Protein AF-A0A1M7Z2N1-F1 (afdb_monomer_lite)

Foldseek 3Di:
DWKKKKWKFLAADPDPPVLLVLLQVLLCPDPVNVVVVVVVVVVVVVVCVVVADPPKDKDKDKDKDWAAPVRDDQWDWDGDPSMIMIMGTLDTWIKIKIKIKIWDDDPDPDIDIDIDIDIDTSDDPDSPCPVVSSLSSLVVDDSSVNRSVRIDDIDIDDPDPPPPPPDD

Radius of gyration: 21.07 Å; chains: 1; bounding box: 77×35×49 Å

pLDDT: mean 82.02, std 14.4, range [37.94, 97.62]

Secondary structure (DSSP, 8-state):
--EEEEEEESS--S-HHHHHHHHHHHHH--HHHHHHHHHHHHHHHHHHHHHPPTT-EEEEEEEEEEEETTSS-SEEEEEETTEEEEEEES-EEEEEEEEEEEEEE-SSS-EEEEEEEEEEE------S-HHHHHHHHHTTSHHHHHHHHTEEEEEEEE----------

Organism: NCBI:txid1117707

Sequence (168 aa):
MSNSIVLTSKYEVNDTVKFKASLAESLGSDTDLQKRIKVILDQVAKEAKASMPKDSKVSIRSVIKTQSGDGKDPIELEVKGEESTLTVSGTINQTLDVVVTDAFSLDSDVDTSVSYTKEYSLTDHQSASRIVNILSALKAFDEGKKFDNALISADLKSDAQESENTAG

Structure (mmCIF, N/CA/C/O backbone):
data_AF-A0A1M7Z2N1-F1
#
_entry.id   AF-A0A1M7Z2N1-F1
#
loop_
_atom_site.group_PDB
_atom_site.id
_atom_site.type_symbol
_atom_site.label_atom_id
_atom_site.label_alt_id
_atom_site.label_comp_id
_atom_site.label_asym_id
_atom_site.label_entity_id
_atom_site.label_seq_id
_atom_site.pdbx_PDB_ins_code
_atom_site.Cartn_x
_atom_site.Cartn_y
_atom_site.Cartn_z
_atom_site.occupancy
_atom_site.B_iso_or_equiv
_atom_site.auth_seq_id
_atom_site.auth_comp_id
_atom_site.auth_asym_id
_atom_site.auth_atom_id
_atom_site.pdbx_PDB_model_num
ATOM 1 N N . MET A 1 1 ? 23.329 -0.442 7.989 1.00 53.44 1 MET A N 1
ATOM 2 C CA . MET A 1 1 ? 23.385 -0.700 6.539 1.00 53.44 1 MET A CA 1
ATOM 3 C C . MET A 1 1 ? 21.963 -0.682 6.023 1.00 53.44 1 MET A C 1
ATOM 5 O O . MET A 1 1 ? 21.176 -1.525 6.445 1.00 53.44 1 MET A O 1
ATOM 9 N N . SER A 1 2 ? 21.620 0.318 5.217 1.00 62.81 2 SER A N 1
ATOM 10 C CA . SER A 1 2 ? 20.328 0.365 4.538 1.00 62.81 2 SER A CA 1
ATOM 11 C C . SER A 1 2 ? 20.441 -0.487 3.283 1.00 62.81 2 SER A C 1
ATOM 13 O O . SER A 1 2 ? 21.358 -0.308 2.485 1.00 62.81 2 SER A O 1
ATOM 15 N N . ASN A 1 3 ? 19.544 -1.458 3.147 1.00 77.00 3 ASN A N 1
ATOM 16 C CA . ASN A 1 3 ? 19.386 -2.185 1.894 1.00 77.00 3 ASN A CA 1
ATOM 17 C C . ASN A 1 3 ? 18.225 -1.541 1.143 1.00 77.00 3 ASN A C 1
ATOM 19 O O . ASN A 1 3 ? 17.261 -1.130 1.782 1.00 77.00 3 ASN A O 1
ATOM 23 N N . SER A 1 4 ? 18.280 -1.489 -0.178 1.00 85.25 4 SER A N 1
ATOM 24 C CA . SER A 1 4 ? 17.193 -1.063 -1.054 1.00 85.25 4 SER A CA 1
ATOM 25 C C . SER A 1 4 ? 17.037 -2.050 -2.205 1.00 85.25 4 SER A C 1
ATOM 27 O O . SER A 1 4 ? 17.961 -2.776 -2.572 1.00 85.25 4 SER A O 1
ATOM 29 N N . ILE A 1 5 ? 15.824 -2.124 -2.731 1.00 88.75 5 ILE A N 1
ATOM 30 C CA . ILE A 1 5 ? 15.488 -2.881 -3.928 1.00 88.75 5 ILE A CA 1
ATOM 31 C C . ILE A 1 5 ? 15.286 -1.862 -5.029 1.00 88.75 5 ILE A C 1
ATOM 33 O O . ILE A 1 5 ? 14.460 -0.966 -4.886 1.00 88.75 5 ILE A O 1
ATOM 37 N N . VAL A 1 6 ? 16.043 -2.000 -6.107 1.00 92.12 6 VAL A N 1
ATOM 38 C CA . VAL A 1 6 ? 15.956 -1.117 -7.265 1.00 92.12 6 VAL A CA 1
ATOM 39 C C . VAL A 1 6 ? 15.452 -1.935 -8.441 1.00 92.12 6 VAL A C 1
ATOM 41 O O . VAL A 1 6 ? 16.075 -2.918 -8.834 1.00 92.12 6 VAL A O 1
ATOM 44 N N . LEU A 1 7 ? 14.298 -1.541 -8.965 1.00 94.81 7 LEU A N 1
ATOM 45 C CA . LEU A 1 7 ? 13.675 -2.115 -10.147 1.00 94.81 7 LEU A CA 1
ATOM 46 C C . LEU A 1 7 ? 13.708 -1.057 -11.246 1.00 94.81 7 LEU A C 1
ATOM 48 O O . LEU A 1 7 ? 13.157 0.027 -11.065 1.00 94.81 7 LEU A O 1
ATOM 52 N N . THR A 1 8 ? 14.318 -1.365 -12.382 1.00 96.62 8 THR A N 1
ATOM 53 C CA . THR A 1 8 ? 14.332 -0.462 -13.540 1.00 96.62 8 THR A CA 1
ATOM 54 C C . THR A 1 8 ? 13.512 -1.082 -14.655 1.00 96.62 8 THR A C 1
ATOM 56 O O . THR A 1 8 ? 13.683 -2.257 -14.971 1.00 96.62 8 THR A O 1
ATOM 59 N N . SER A 1 9 ? 12.611 -0.303 -15.246 1.00 97.38 9 SER A N 1
ATOM 60 C CA . SER A 1 9 ? 11.698 -0.738 -16.299 1.00 97.38 9 SER A CA 1
ATOM 61 C C . SER A 1 9 ? 11.764 0.202 -17.493 1.00 97.38 9 SER A C 1
ATOM 63 O O . SER A 1 9 ? 11.846 1.420 -17.327 1.00 97.38 9 SER A O 1
ATOM 65 N N . LYS A 1 10 ? 11.664 -0.361 -18.700 1.00 96.88 10 LYS A N 1
ATOM 66 C CA . LYS A 1 10 ? 11.529 0.379 -19.961 1.00 96.88 10 LYS A CA 1
ATOM 67 C C . LYS A 1 10 ? 10.076 0.790 -20.211 1.00 96.88 10 LYS A C 1
ATOM 69 O O . LYS A 1 10 ? 9.497 0.524 -21.264 1.00 96.88 10 LYS A O 1
ATOM 74 N N . TYR A 1 11 ? 9.465 1.339 -19.173 1.00 95.94 11 TYR A N 1
ATOM 75 C CA . TYR A 1 11 ? 8.096 1.809 -19.158 1.00 95.94 11 TYR A CA 1
ATOM 76 C C . TYR A 1 11 ? 8.062 3.171 -18.481 1.00 95.94 11 TYR A C 1
ATOM 78 O O . TYR A 1 11 ? 8.527 3.313 -17.350 1.00 95.94 11 TYR A O 1
ATOM 86 N N . GLU A 1 12 ? 7.484 4.160 -19.152 1.00 96.25 12 GLU A N 1
ATOM 87 C CA . GLU A 1 12 ? 7.236 5.479 -18.583 1.00 96.25 12 GLU A CA 1
ATOM 88 C C . GLU A 1 12 ? 5.986 5.433 -17.695 1.00 96.25 12 GLU A C 1
ATOM 90 O O . GLU A 1 12 ? 4.867 5.214 -18.167 1.00 96.25 12 GLU A O 1
ATOM 95 N N . VAL A 1 13 ? 6.164 5.642 -16.389 1.00 96.12 13 VAL A N 1
ATOM 96 C CA . VAL A 1 13 ? 5.035 5.772 -15.466 1.00 96.12 13 VAL A CA 1
ATOM 97 C C . VAL A 1 13 ? 4.477 7.191 -15.547 1.00 96.12 13 VAL A C 1
ATOM 99 O O . VAL A 1 13 ? 5.117 8.148 -15.121 1.00 96.12 13 VAL A O 1
ATOM 102 N N . ASN A 1 14 ? 3.242 7.313 -16.033 1.00 93.06 14 ASN A N 1
ATOM 103 C CA . ASN A 1 14 ? 2.606 8.612 -16.288 1.00 93.06 14 ASN A CA 1
ATOM 104 C C . ASN A 1 14 ? 2.142 9.339 -15.013 1.00 93.06 14 ASN A C 1
ATOM 106 O O . ASN A 1 14 ? 2.145 10.565 -14.952 1.00 93.06 14 ASN A O 1
ATOM 110 N N . ASP A 1 15 ? 1.711 8.586 -13.997 1.00 95.06 15 ASP A N 1
ATOM 111 C CA . ASP A 1 15 ? 1.233 9.124 -12.719 1.00 95.06 15 ASP A CA 1
ATOM 112 C C . ASP A 1 15 ? 1.985 8.448 -11.574 1.00 95.06 15 ASP A C 1
ATOM 114 O O . ASP A 1 15 ? 1.619 7.375 -11.083 1.00 95.06 15 ASP A O 1
ATOM 118 N N . THR A 1 16 ? 3.077 9.088 -11.166 1.00 93.88 16 THR A N 1
ATOM 119 C CA . THR A 1 16 ? 3.968 8.573 -10.126 1.00 93.88 16 THR A CA 1
ATOM 120 C C . THR A 1 16 ? 3.274 8.497 -8.769 1.00 93.88 16 THR A C 1
ATOM 122 O O . THR A 1 16 ? 3.503 7.553 -8.014 1.00 93.88 16 THR A O 1
ATOM 125 N N . VAL A 1 17 ? 2.381 9.439 -8.457 1.00 92.88 17 VAL A N 1
ATOM 126 C CA . VAL A 1 17 ? 1.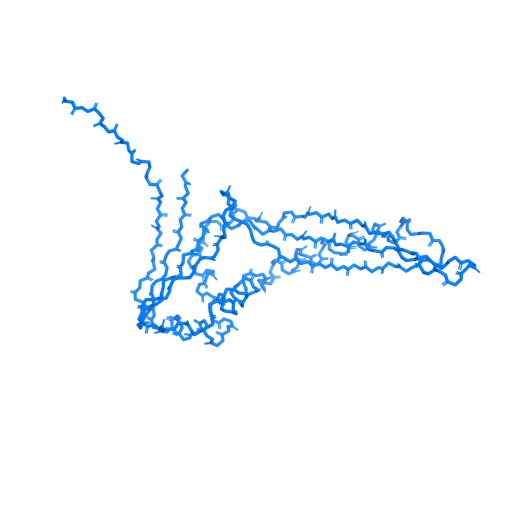658 9.480 -7.179 1.00 92.88 17 VAL A CA 1
ATOM 127 C C . VAL A 1 17 ? 0.700 8.299 -7.085 1.00 92.88 17 VAL A C 1
ATOM 129 O O . VAL A 1 17 ? 0.739 7.543 -6.111 1.00 92.88 17 VAL A O 1
ATOM 132 N N . LYS A 1 18 ? -0.121 8.092 -8.118 1.00 93.56 18 LYS A N 1
ATOM 133 C CA . LYS A 1 18 ? -1.070 6.979 -8.163 1.00 93.56 18 LYS A CA 1
ATOM 134 C C . LYS A 1 18 ? -0.366 5.629 -8.215 1.00 93.56 18 LYS A C 1
ATOM 136 O O . LYS A 1 18 ? -0.826 4.688 -7.566 1.00 93.56 18 LYS A O 1
ATOM 141 N N . PHE A 1 19 ? 0.741 5.521 -8.949 1.00 95.25 19 PHE A N 1
ATOM 142 C CA . PHE A 1 19 ? 1.536 4.296 -9.000 1.00 95.25 19 PHE A CA 1
ATOM 143 C C . PHE A 1 19 ? 2.044 3.906 -7.609 1.00 95.25 19 PHE A C 1
ATOM 145 O O . PHE A 1 19 ? 1.822 2.779 -7.167 1.00 95.25 19 PHE A O 1
ATOM 152 N N . LYS A 1 20 ? 2.656 4.853 -6.884 1.00 92.38 20 LYS A N 1
ATOM 153 C CA . LYS A 1 20 ? 3.146 4.620 -5.519 1.00 92.38 20 LYS A CA 1
ATOM 154 C C . LYS A 1 20 ? 2.023 4.244 -4.557 1.00 92.38 20 LYS A C 1
ATOM 156 O O . LYS A 1 20 ? 2.176 3.291 -3.798 1.00 92.38 20 LYS A O 1
ATOM 161 N N . ALA A 1 21 ? 0.889 4.944 -4.619 1.00 88.88 21 ALA A N 1
ATOM 162 C CA . ALA A 1 21 ? -0.274 4.632 -3.791 1.00 88.88 21 ALA A CA 1
ATOM 163 C C . ALA A 1 21 ? -0.806 3.212 -4.059 1.00 88.88 21 ALA A C 1
ATOM 165 O O . ALA A 1 21 ? -1.028 2.453 -3.119 1.00 88.88 21 ALA A O 1
ATOM 166 N N . SER A 1 22 ? -0.925 2.828 -5.336 1.00 93.19 22 SER A N 1
ATOM 167 C CA . SER A 1 22 ? -1.396 1.494 -5.740 1.00 93.19 22 SER A CA 1
ATOM 168 C C . SER A 1 22 ? -0.434 0.392 -5.289 1.00 93.19 22 SER A C 1
ATOM 170 O O . SER A 1 22 ? -0.866 -0.667 -4.831 1.00 93.19 22 SER A O 1
ATOM 172 N N . LEU A 1 23 ? 0.877 0.642 -5.373 1.00 90.94 23 LEU A N 1
ATOM 173 C CA . LEU A 1 23 ? 1.893 -0.285 -4.884 1.00 90.94 23 LEU A CA 1
ATOM 174 C C . LEU A 1 23 ? 1.827 -0.442 -3.359 1.00 90.94 23 LEU A C 1
ATOM 176 O O . LEU A 1 23 ? 1.836 -1.569 -2.869 1.00 90.94 23 LEU A O 1
ATOM 180 N N . ALA A 1 24 ? 1.723 0.659 -2.611 1.00 84.94 24 ALA A N 1
ATOM 181 C CA . ALA A 1 24 ? 1.604 0.630 -1.154 1.00 84.94 24 ALA A CA 1
ATOM 182 C C . ALA A 1 24 ? 0.348 -0.130 -0.691 1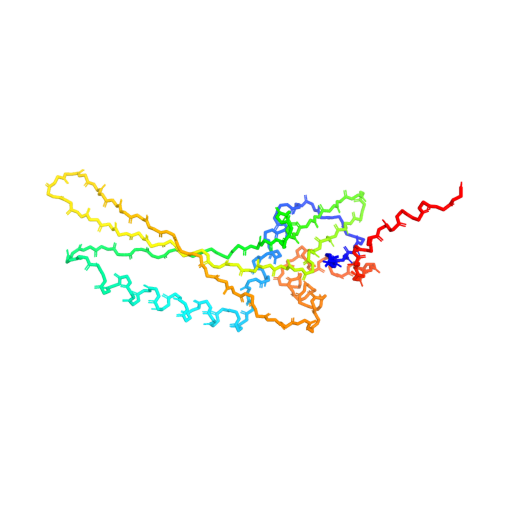.00 84.94 24 ALA A C 1
ATOM 184 O O . ALA A 1 24 ? 0.428 -0.960 0.216 1.00 84.94 24 ALA A O 1
ATOM 185 N N . GLU A 1 25 ? -0.792 0.096 -1.349 1.00 85.56 25 GLU A N 1
ATOM 186 C CA . GLU A 1 25 ? -2.034 -0.642 -1.098 1.00 85.56 25 GLU A CA 1
ATOM 187 C C . GLU A 1 25 ? -1.868 -2.138 -1.392 1.00 85.56 25 GLU A C 1
ATOM 189 O O . GLU A 1 25 ? -2.225 -2.984 -0.571 1.00 85.56 25 GLU A O 1
ATOM 194 N N . SER A 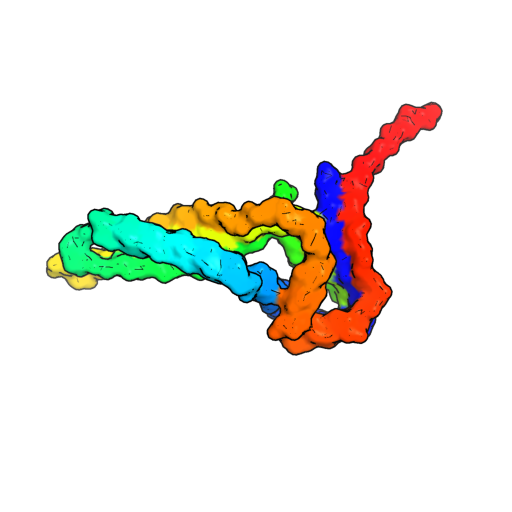1 26 ? -1.246 -2.473 -2.523 1.00 88.19 26 SER A N 1
ATOM 195 C CA . SER A 1 26 ? -1.016 -3.862 -2.929 1.00 88.19 26 SER A CA 1
ATOM 196 C C . SER A 1 26 ? -0.079 -4.595 -1.964 1.00 88.19 26 SER A C 1
ATOM 198 O O . SER A 1 26 ? -0.340 -5.744 -1.614 1.00 88.19 26 SER A O 1
ATOM 200 N N . LEU A 1 27 ? 0.953 -3.925 -1.442 1.00 84.44 27 LEU A N 1
ATOM 201 C CA . LEU A 1 27 ? 1.809 -4.455 -0.370 1.00 84.44 27 LEU A CA 1
ATOM 202 C C . LEU A 1 27 ? 1.036 -4.695 0.938 1.00 84.44 27 LEU A C 1
ATOM 204 O O . LEU A 1 27 ? 1.425 -5.543 1.737 1.00 84.44 27 LEU A O 1
ATOM 208 N N . GLY A 1 28 ? -0.047 -3.952 1.172 1.00 78.62 28 GLY A N 1
ATOM 209 C CA . GLY A 1 28 ? -0.961 -4.140 2.299 1.00 78.62 28 GLY A CA 1
ATOM 210 C C . GLY A 1 28 ? -2.009 -5.241 2.086 1.00 78.62 28 GLY A C 1
ATOM 211 O O . GLY A 1 28 ? -2.682 -5.631 3.039 1.00 78.62 28 GLY A O 1
ATOM 212 N N . SER A 1 29 ? -2.173 -5.743 0.860 1.00 79.19 29 SER A N 1
ATOM 213 C CA . SER A 1 29 ? -3.247 -6.676 0.481 1.00 79.19 29 SER A CA 1
ATOM 214 C C . SER A 1 29 ? -2.931 -8.157 0.734 1.00 79.19 29 SER A C 1
ATOM 216 O O . SER A 1 29 ? -3.778 -9.016 0.483 1.00 79.19 29 SER A O 1
ATOM 218 N N . ASP A 1 30 ? -1.738 -8.464 1.257 1.00 79.81 30 ASP A N 1
ATOM 219 C CA . ASP A 1 30 ? -1.343 -9.830 1.599 1.00 79.81 30 ASP A CA 1
ATOM 220 C C . ASP A 1 30 ? -2.373 -10.494 2.531 1.00 79.81 30 ASP A C 1
ATOM 222 O O . ASP A 1 30 ? -2.831 -9.911 3.513 1.00 79.81 30 ASP A O 1
ATOM 226 N N . THR A 1 31 ? -2.771 -11.727 2.212 1.00 78.31 31 THR A N 1
ATOM 227 C CA . THR A 1 31 ? -3.877 -12.396 2.915 1.00 78.31 31 THR A CA 1
ATOM 228 C C . THR A 1 31 ? -3.562 -12.634 4.391 1.00 78.31 31 THR A C 1
ATOM 230 O O . THR A 1 31 ? -4.452 -12.516 5.238 1.00 78.31 31 THR A O 1
ATOM 233 N N . ASP A 1 32 ? -2.316 -12.957 4.730 1.00 80.69 32 ASP A N 1
ATOM 234 C CA . ASP A 1 32 ? -1.926 -13.200 6.116 1.00 80.69 32 ASP A CA 1
ATOM 235 C C . ASP A 1 32 ? -1.754 -11.885 6.883 1.00 80.69 32 ASP A C 1
ATOM 237 O O . ASP A 1 32 ? -2.167 -11.789 8.045 1.00 80.69 32 ASP A O 1
ATOM 241 N N . LEU A 1 33 ? -1.277 -10.832 6.217 1.00 81.12 33 LEU A N 1
ATOM 242 C CA . LEU A 1 33 ? -1.311 -9.467 6.735 1.00 81.12 33 LEU A CA 1
ATOM 243 C C . LEU A 1 33 ? -2.745 -9.011 7.044 1.00 81.12 33 LEU A C 1
ATOM 245 O O . LEU A 1 33 ? -3.013 -8.534 8.146 1.00 81.12 33 LEU A O 1
ATOM 249 N N . GLN A 1 34 ? -3.689 -9.223 6.126 1.00 83.81 34 GLN A N 1
ATOM 250 C CA . GLN A 1 34 ? -5.100 -8.870 6.307 1.00 83.81 34 GLN A CA 1
ATOM 251 C C . GLN A 1 34 ? -5.743 -9.630 7.475 1.00 83.81 34 GLN A C 1
ATOM 253 O O . GLN A 1 34 ? -6.476 -9.040 8.272 1.00 83.81 34 GLN A O 1
ATOM 258 N N . LYS A 1 35 ? -5.423 -10.920 7.654 1.00 85.62 35 LYS A N 1
ATOM 259 C CA . LYS A 1 35 ? -5.858 -11.683 8.839 1.00 85.62 35 LYS A CA 1
ATOM 260 C C . LYS A 1 35 ? -5.321 -11.070 10.134 1.00 85.62 35 LYS A C 1
ATOM 262 O O . LYS A 1 35 ? -6.075 -10.933 11.095 1.00 85.62 35 LYS A O 1
ATOM 267 N N . ARG A 1 36 ? -4.043 -10.680 10.170 1.00 87.12 36 ARG A N 1
ATOM 268 C CA . ARG A 1 36 ? -3.426 -10.041 11.347 1.00 87.12 36 ARG A CA 1
ATOM 269 C C . ARG A 1 36 ? -4.055 -8.684 11.653 1.00 87.12 36 ARG A C 1
ATOM 271 O O . ARG A 1 36 ? -4.406 -8.431 12.803 1.00 87.12 36 ARG A O 1
ATOM 278 N N . ILE A 1 37 ? -4.266 -7.853 10.631 1.00 88.94 37 ILE A N 1
ATOM 279 C CA . ILE A 1 37 ? -4.977 -6.573 10.753 1.00 88.94 37 ILE A CA 1
ATOM 280 C C . ILE A 1 37 ? -6.368 -6.803 11.337 1.00 88.94 37 ILE A C 1
ATOM 282 O O . ILE A 1 37 ? -6.745 -6.138 12.298 1.00 88.94 37 ILE A O 1
ATOM 286 N N . LYS A 1 38 ? -7.111 -7.790 10.825 1.00 90.38 38 LYS A N 1
ATOM 287 C CA . LYS A 1 38 ? -8.435 -8.126 11.352 1.00 90.38 38 LYS A CA 1
ATOM 288 C C . LYS A 1 38 ? -8.399 -8.477 12.842 1.00 90.38 38 LYS A C 1
ATOM 290 O O . LYS A 1 38 ? -9.231 -7.969 13.586 1.00 90.38 38 LYS A O 1
ATOM 295 N N . VAL A 1 39 ? -7.442 -9.293 13.286 1.00 91.94 39 VAL A N 1
ATOM 296 C CA . VAL A 1 39 ? -7.288 -9.635 14.713 1.00 91.94 39 VAL A CA 1
ATOM 297 C C . VAL A 1 39 ? -7.059 -8.381 15.563 1.00 91.94 39 VAL A C 1
ATOM 299 O O . VAL A 1 39 ? -7.685 -8.234 16.612 1.00 91.94 39 VAL A O 1
ATOM 302 N N . ILE A 1 40 ? -6.211 -7.456 15.100 1.00 92.31 40 ILE A N 1
ATOM 303 C CA . ILE A 1 40 ? -5.964 -6.181 15.788 1.00 92.31 40 ILE A CA 1
ATOM 304 C C . ILE A 1 40 ? -7.251 -5.351 15.864 1.00 92.31 40 ILE A C 1
ATOM 306 O O . ILE A 1 40 ? -7.621 -4.895 16.943 1.00 92.31 40 ILE A O 1
ATOM 310 N N . LEU A 1 41 ? -7.960 -5.183 14.745 1.00 93.00 41 LEU A N 1
ATOM 311 C CA . LEU A 1 41 ? -9.189 -4.388 14.689 1.00 93.00 41 LEU A CA 1
ATOM 312 C C . LEU A 1 41 ? -10.311 -4.981 15.546 1.00 93.00 41 LEU A C 1
ATOM 314 O O . LEU A 1 41 ? -11.006 -4.233 16.230 1.00 93.00 41 LEU A O 1
ATOM 318 N N . ASP A 1 42 ? -10.467 -6.306 15.561 1.00 92.94 42 ASP A N 1
ATOM 319 C CA . ASP A 1 42 ? -11.448 -6.988 16.410 1.00 92.94 42 ASP A CA 1
ATOM 320 C C . ASP A 1 42 ? -11.136 -6.760 17.901 1.00 92.94 42 ASP A C 1
ATOM 322 O O . ASP A 1 42 ? -12.045 -6.509 18.699 1.00 92.94 42 ASP A O 1
ATOM 326 N N . GLN A 1 43 ? -9.852 -6.783 18.280 1.00 93.81 43 GLN A N 1
ATOM 327 C CA . GLN A 1 43 ? -9.415 -6.486 19.644 1.00 93.81 43 GLN A CA 1
ATOM 328 C C . GLN A 1 43 ? -9.663 -5.016 20.014 1.00 93.81 43 GLN A C 1
ATOM 330 O O . GLN A 1 43 ? -10.238 -4.751 21.069 1.00 93.81 43 GLN A O 1
ATOM 335 N N . VAL A 1 44 ? -9.320 -4.066 19.135 1.00 92.12 44 VAL A N 1
ATOM 336 C CA . VAL A 1 44 ? -9.610 -2.635 19.345 1.00 92.12 44 VAL A CA 1
ATOM 337 C C . VAL A 1 44 ? -11.110 -2.400 19.488 1.00 92.12 44 VAL A C 1
ATOM 339 O O . VAL A 1 44 ? -11.538 -1.686 20.390 1.00 92.12 44 VAL A O 1
ATOM 342 N N . ALA A 1 45 ? -11.929 -3.031 18.647 1.00 90.06 45 ALA A N 1
ATOM 343 C CA . ALA A 1 45 ? -13.379 -2.912 18.724 1.00 90.06 45 ALA A CA 1
ATOM 344 C C . ALA A 1 45 ? -13.940 -3.455 20.040 1.00 90.06 45 ALA A C 1
ATOM 346 O O . ALA A 1 45 ? -14.876 -2.878 20.596 1.00 90.06 45 ALA A O 1
ATOM 347 N N . LYS A 1 46 ? -13.377 -4.552 20.553 1.00 91.69 46 LYS A N 1
ATOM 348 C CA . LYS A 1 46 ? -13.756 -5.107 21.854 1.00 91.69 46 LYS A CA 1
ATOM 349 C C . LYS A 1 46 ? -13.381 -4.164 22.998 1.00 91.69 46 LYS A C 1
ATOM 351 O O . LYS A 1 46 ? -14.206 -3.951 23.882 1.00 91.69 46 LYS A O 1
ATOM 356 N N . GLU A 1 47 ? -12.175 -3.601 22.970 1.00 90.12 47 GLU A N 1
ATOM 357 C CA . GLU A 1 47 ? -11.697 -2.632 23.965 1.00 90.12 47 GLU A CA 1
ATOM 358 C C . GLU A 1 47 ? -12.548 -1.359 23.958 1.00 90.12 47 GLU A C 1
ATOM 360 O O . GLU A 1 47 ? -13.089 -0.989 24.997 1.00 90.12 47 GLU A O 1
ATOM 365 N N . ALA A 1 48 ? -12.765 -0.760 22.784 1.00 87.81 48 ALA A N 1
ATOM 366 C CA . ALA A 1 48 ? -13.552 0.461 22.639 1.00 87.81 48 ALA A CA 1
ATOM 367 C C . ALA A 1 48 ? -15.011 0.268 23.081 1.00 87.81 48 ALA A C 1
ATOM 369 O O . ALA A 1 48 ? -15.584 1.121 23.754 1.00 87.81 48 ALA A O 1
ATOM 370 N N . LYS A 1 49 ? -15.617 -0.891 22.779 1.00 85.31 49 LYS A N 1
ATOM 371 C CA . LYS A 1 49 ? -16.969 -1.217 23.263 1.00 85.31 49 LYS A CA 1
ATOM 372 C C . LYS A 1 49 ? -17.042 -1.376 24.780 1.00 85.31 49 LYS A C 1
ATOM 374 O O . LYS A 1 49 ? -18.087 -1.089 25.353 1.00 85.31 49 LYS A O 1
ATOM 379 N N . ALA A 1 50 ? -15.979 -1.865 25.416 1.00 86.12 50 ALA A N 1
ATOM 380 C CA . ALA A 1 50 ? -15.932 -2.033 26.865 1.00 86.12 50 ALA A CA 1
ATOM 381 C C . ALA A 1 50 ? -15.735 -0.698 27.604 1.00 86.12 50 ALA A C 1
ATOM 383 O O . ALA A 1 50 ? -16.199 -0.565 28.733 1.00 86.12 50 ALA A O 1
ATOM 384 N N . SER A 1 51 ? -15.067 0.277 26.980 1.00 80.50 51 SER A N 1
ATOM 385 C CA . SER A 1 51 ? -14.839 1.617 27.540 1.00 80.50 51 SER A CA 1
ATOM 386 C C . SER A 1 51 ? -15.907 2.650 27.166 1.00 80.50 51 SER A C 1
ATOM 388 O O . SER A 1 51 ? -15.931 3.732 27.748 1.00 80.50 51 SER A O 1
ATOM 390 N N . MET A 1 52 ? -16.773 2.336 26.201 1.00 80.69 52 MET A N 1
ATOM 391 C CA . MET A 1 52 ? -17.808 3.225 25.672 1.00 80.69 52 MET A CA 1
ATOM 392 C C . MET A 1 52 ? -18.875 3.570 26.735 1.00 80.69 52 MET A C 1
ATOM 394 O O . MET A 1 52 ? -19.475 2.663 27.321 1.00 80.69 52 MET A O 1
ATOM 398 N N . PRO A 1 53 ? -19.175 4.863 26.961 1.00 75.12 53 PRO A N 1
ATOM 399 C CA . PRO A 1 53 ? -20.320 5.282 27.764 1.00 75.12 53 PRO A CA 1
ATOM 400 C C . PRO A 1 53 ? -21.662 4.850 27.161 1.00 75.12 53 PRO A C 1
ATOM 402 O O . PRO A 1 53 ? -21.791 4.597 25.961 1.00 75.12 53 PRO A O 1
ATOM 405 N N . LYS A 1 54 ? -22.685 4.745 28.015 1.00 70.62 54 LYS A N 1
ATOM 406 C CA . LYS A 1 54 ? -24.038 4.367 27.593 1.00 70.62 54 LYS A CA 1
ATOM 407 C C . LYS A 1 54 ? -24.557 5.388 26.568 1.00 70.62 54 LYS A C 1
ATOM 409 O O . LYS A 1 54 ? -24.418 6.584 26.785 1.00 70.62 54 LYS A O 1
ATOM 414 N N . ASP A 1 55 ? -25.126 4.887 25.472 1.00 73.19 55 ASP A N 1
ATOM 415 C CA . ASP A 1 55 ? -25.688 5.661 24.350 1.00 73.19 55 ASP A CA 1
ATOM 416 C C . ASP A 1 55 ? -24.666 6.351 23.414 1.00 73.19 55 ASP A C 1
ATOM 418 O O . ASP A 1 55 ? -25.052 7.066 22.488 1.00 73.19 55 ASP A O 1
ATOM 422 N N . SER A 1 56 ? -23.366 6.069 23.565 1.00 76.12 56 SER A N 1
ATOM 423 C CA . SER A 1 56 ? -22.326 6.524 22.630 1.00 76.12 56 SER A CA 1
ATOM 424 C C . SER A 1 56 ? -22.218 5.658 21.373 1.00 76.12 56 SER A C 1
ATOM 426 O O . SER A 1 56 ? -22.595 4.483 21.346 1.00 76.12 56 SER A O 1
ATOM 428 N N . LYS A 1 57 ? -21.645 6.234 20.310 1.00 82.88 57 LYS A N 1
ATOM 429 C CA . LYS A 1 57 ? -21.267 5.506 19.090 1.00 82.88 57 LYS A CA 1
ATOM 430 C C . LYS A 1 57 ? -19.753 5.508 18.935 1.00 82.88 57 LYS A C 1
ATOM 432 O O . LYS A 1 57 ? -19.137 6.567 18.989 1.00 82.88 57 LYS A O 1
ATOM 437 N N . VAL A 1 58 ? -19.195 4.330 18.667 1.00 84.88 58 VAL A N 1
ATOM 438 C CA . VAL A 1 58 ? -17.773 4.148 18.361 1.00 84.88 58 VAL A CA 1
ATOM 439 C C . VAL A 1 58 ? -17.600 3.991 16.854 1.00 84.88 58 VAL A C 1
ATOM 441 O O . VAL A 1 58 ? -18.204 3.108 16.242 1.00 84.88 58 VAL A O 1
ATOM 444 N N . SER A 1 59 ? -16.744 4.816 16.258 1.00 86.12 59 SER A N 1
ATOM 445 C CA . SER A 1 59 ? -16.248 4.646 14.892 1.00 86.12 59 SER A CA 1
ATOM 446 C C . SER A 1 59 ? -14.778 4.248 14.932 1.00 86.12 59 SER A C 1
ATOM 448 O O . SER A 1 59 ? -13.980 4.904 15.594 1.00 86.12 59 SER A O 1
ATOM 450 N N . ILE A 1 60 ? -14.410 3.212 14.179 1.00 87.38 60 ILE A N 1
ATOM 451 C CA . ILE A 1 60 ? -13.023 2.761 14.041 1.00 87.38 60 ILE A CA 1
ATOM 452 C C . ILE A 1 60 ? -12.616 2.937 12.587 1.00 87.38 60 ILE A C 1
ATOM 454 O O . ILE A 1 60 ? -13.278 2.426 11.684 1.00 87.38 60 ILE A O 1
ATOM 458 N N . ARG A 1 61 ? -11.530 3.671 12.362 1.00 87.75 61 ARG A N 1
ATOM 459 C CA . ARG A 1 61 ? -10.898 3.817 11.050 1.00 87.75 61 ARG A CA 1
ATOM 460 C C . ARG A 1 61 ? -9.478 3.301 11.134 1.00 87.75 61 ARG A C 1
ATOM 462 O O . ARG A 1 61 ? -8.818 3.497 12.150 1.00 87.75 61 ARG A O 1
ATOM 469 N N . SER A 1 62 ? -9.011 2.675 10.064 1.00 84.31 62 SER A N 1
ATOM 470 C CA . SER A 1 62 ? -7.649 2.170 9.999 1.00 84.31 62 SER A CA 1
ATOM 471 C C . SER A 1 62 ? -6.972 2.522 8.690 1.00 84.31 62 SER A C 1
ATOM 473 O O . SER A 1 62 ? -7.606 2.458 7.637 1.00 84.31 62 SER A O 1
ATOM 475 N N . VAL A 1 63 ? -5.685 2.849 8.758 1.00 84.69 63 VAL A N 1
ATOM 476 C CA . VAL A 1 63 ? -4.844 3.130 7.592 1.00 84.69 63 VAL A CA 1
ATOM 477 C C . VAL A 1 63 ? -3.524 2.389 7.759 1.00 84.69 63 VAL A C 1
ATOM 479 O O . VAL A 1 63 ? -2.906 2.457 8.820 1.00 84.69 63 VAL A O 1
ATOM 482 N N . ILE A 1 64 ? -3.096 1.681 6.714 1.00 81.50 64 ILE A N 1
ATOM 483 C CA . ILE A 1 64 ? -1.749 1.112 6.660 1.00 81.50 64 ILE A CA 1
ATOM 484 C C . ILE A 1 64 ? -0.804 2.226 6.226 1.00 81.50 64 ILE A C 1
ATOM 486 O O . ILE A 1 64 ? -0.987 2.828 5.167 1.00 81.50 64 ILE A O 1
ATOM 490 N N . LYS A 1 65 ? 0.211 2.489 7.039 1.00 80.12 65 LYS A N 1
ATOM 491 C CA . LYS A 1 65 ? 1.325 3.364 6.700 1.00 80.12 65 LYS A CA 1
ATOM 492 C C . LYS A 1 65 ? 2.547 2.522 6.390 1.00 80.12 65 LYS A C 1
ATOM 494 O O . LYS A 1 65 ? 2.795 1.501 7.026 1.00 80.12 65 LYS A O 1
ATOM 499 N N . THR A 1 66 ? 3.321 2.977 5.417 1.00 75.62 66 THR A N 1
ATOM 500 C CA . THR A 1 66 ? 4.647 2.444 5.121 1.00 75.62 66 THR A CA 1
ATOM 501 C C . THR A 1 66 ? 5.674 3.496 5.500 1.00 75.62 66 THR A C 1
ATOM 503 O O . THR A 1 66 ? 5.589 4.626 5.020 1.00 75.62 66 THR A O 1
ATOM 506 N N . GLN A 1 67 ? 6.660 3.129 6.309 1.00 74.38 67 GLN A N 1
ATOM 507 C CA . GLN A 1 67 ? 7.789 3.992 6.635 1.00 74.38 67 GLN A CA 1
ATOM 508 C C . GLN A 1 67 ? 9.099 3.230 6.458 1.00 74.38 67 GLN A C 1
ATOM 510 O O . GLN A 1 67 ? 9.194 2.041 6.764 1.00 74.38 67 GLN A O 1
ATOM 515 N N . SER A 1 68 ? 10.117 3.913 5.952 1.00 71.00 68 SER A N 1
ATOM 516 C CA . SER A 1 68 ? 11.476 3.381 5.922 1.00 71.00 68 SER A CA 1
ATOM 517 C C . SER A 1 68 ? 12.118 3.437 7.315 1.00 71.00 68 SER A C 1
ATOM 519 O O . SER A 1 68 ? 11.726 4.225 8.178 1.00 71.00 68 SER A O 1
ATOM 521 N N . GLY A 1 69 ? 13.143 2.616 7.544 1.00 63.59 69 GLY A N 1
ATOM 522 C CA . GLY A 1 69 ? 13.924 2.664 8.786 1.00 63.59 69 GLY A CA 1
ATOM 523 C C . GLY A 1 69 ? 14.688 3.979 9.006 1.00 63.59 69 GLY A C 1
ATOM 524 O O . GLY A 1 69 ? 15.050 4.275 10.140 1.00 63.59 69 GLY A O 1
ATOM 525 N N . ASP A 1 70 ? 14.920 4.768 7.952 1.00 66.56 70 ASP A N 1
ATOM 526 C CA . ASP A 1 70 ? 15.667 6.032 7.974 1.00 66.56 70 ASP A CA 1
ATOM 527 C C . ASP A 1 70 ? 14.773 7.284 7.863 1.00 66.56 70 ASP A C 1
ATOM 529 O O . ASP A 1 70 ? 15.282 8.401 7.784 1.00 66.56 70 ASP A O 1
ATOM 533 N N . GLY A 1 71 ? 13.444 7.124 7.898 1.00 68.75 71 GLY A N 1
ATOM 534 C CA . GLY A 1 71 ? 12.485 8.237 7.915 1.00 68.75 71 GLY A CA 1
ATOM 535 C C . GLY A 1 71 ? 12.232 8.906 6.559 1.00 68.75 71 GLY A C 1
ATOM 536 O O . GLY A 1 71 ? 11.539 9.921 6.509 1.00 68.75 71 GLY A O 1
ATOM 537 N N . LYS A 1 72 ? 12.759 8.345 5.467 1.00 77.12 72 LYS A N 1
ATOM 538 C CA . LYS A 1 72 ? 12.467 8.748 4.082 1.00 77.12 72 LYS A CA 1
ATOM 539 C C . LYS A 1 72 ? 11.231 8.040 3.519 1.00 77.12 72 LYS A C 1
ATOM 541 O O . LYS A 1 72 ? 10.704 7.113 4.141 1.00 77.12 72 LYS A O 1
ATOM 546 N N . ASP A 1 73 ? 10.783 8.449 2.331 1.00 82.50 73 ASP A N 1
ATOM 547 C CA . ASP A 1 73 ? 9.741 7.719 1.600 1.00 82.50 73 ASP A CA 1
ATOM 548 C C . ASP A 1 73 ? 10.254 6.295 1.300 1.00 82.50 73 ASP A C 1
ATOM 550 O O . ASP A 1 73 ? 11.291 6.143 0.655 1.00 82.50 73 ASP A O 1
ATOM 554 N N . PRO A 1 74 ? 9.605 5.226 1.800 1.00 84.94 74 PRO A N 1
ATOM 555 C CA . PRO A 1 74 ? 10.054 3.864 1.530 1.00 84.94 74 PRO A CA 1
ATOM 556 C C . PRO A 1 74 ? 9.844 3.443 0.074 1.00 84.94 74 PRO A C 1
ATOM 558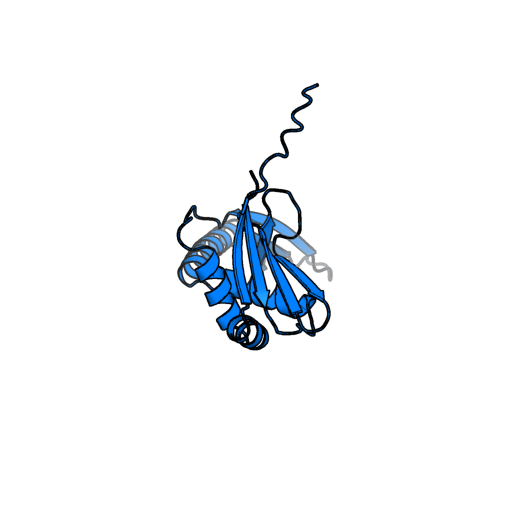 O O . PRO A 1 74 ? 10.360 2.393 -0.301 1.00 84.94 74 PRO A O 1
ATOM 561 N N . ILE A 1 75 ? 9.073 4.200 -0.714 1.00 90.25 75 ILE A N 1
ATOM 562 C CA . ILE A 1 75 ? 8.806 3.931 -2.126 1.00 90.25 75 ILE A CA 1
ATOM 563 C C . ILE A 1 75 ? 9.128 5.197 -2.919 1.00 90.25 75 ILE A C 1
ATOM 565 O O . ILE A 1 75 ? 8.376 6.167 -2.933 1.00 90.25 75 ILE A O 1
ATOM 569 N N . GLU A 1 76 ? 10.230 5.176 -3.647 1.00 92.56 76 GLU A N 1
ATOM 570 C CA . GLU A 1 76 ? 10.649 6.260 -4.525 1.00 92.56 76 GLU A CA 1
ATOM 571 C C . GLU A 1 76 ? 10.503 5.816 -5.980 1.00 92.56 76 GLU A C 1
ATOM 573 O O . GLU A 1 76 ? 10.778 4.669 -6.328 1.00 92.56 76 GLU A O 1
ATOM 578 N N . LEU A 1 77 ? 10.053 6.723 -6.843 1.00 95.31 77 LEU A N 1
ATOM 579 C CA . LEU A 1 77 ? 9.899 6.451 -8.266 1.00 95.31 77 LEU A CA 1
ATOM 580 C C . LEU A 1 77 ? 10.455 7.628 -9.059 1.00 95.31 77 LEU A C 1
ATOM 582 O O . LEU A 1 77 ? 9.956 8.748 -8.947 1.00 95.31 77 LEU A O 1
ATOM 586 N N . GLU A 1 78 ? 11.475 7.352 -9.859 1.00 96.25 78 GLU A N 1
ATOM 587 C CA . GLU A 1 78 ? 12.081 8.300 -10.782 1.00 96.25 78 GLU A CA 1
ATOM 588 C C . GLU A 1 78 ? 11.710 7.919 -12.216 1.00 96.25 78 GLU A C 1
ATOM 590 O O . GLU A 1 78 ? 11.847 6.761 -12.600 1.00 96.25 78 GLU A O 1
ATOM 595 N N . VAL A 1 79 ? 11.262 8.890 -13.012 1.00 95.56 79 VAL A N 1
ATOM 596 C CA . VAL A 1 79 ? 10.934 8.702 -14.432 1.00 95.56 79 VAL A CA 1
ATOM 597 C C . VAL A 1 79 ? 11.881 9.566 -15.257 1.00 95.56 79 VAL A C 1
ATOM 599 O O . VAL A 1 79 ? 11.977 10.776 -15.041 1.00 95.56 79 VAL A O 1
ATOM 602 N N . LYS A 1 80 ? 12.614 8.942 -16.179 1.00 93.50 80 LYS A N 1
ATOM 603 C CA . LYS A 1 80 ? 13.625 9.567 -17.039 1.00 93.50 80 LYS A CA 1
ATOM 604 C C . LYS A 1 80 ? 13.410 9.121 -18.481 1.00 93.50 80 LYS A C 1
ATOM 606 O O . LYS A 1 80 ? 13.888 8.069 -18.899 1.00 93.50 80 LYS A O 1
ATOM 611 N N . GLY A 1 81 ? 12.717 9.954 -19.255 1.00 90.56 81 GLY A N 1
ATOM 612 C CA . GLY A 1 81 ? 12.325 9.593 -20.617 1.00 90.56 81 GLY A CA 1
ATOM 613 C C . GLY A 1 81 ? 11.429 8.355 -20.602 1.00 90.56 81 GLY A C 1
ATOM 614 O O . GLY A 1 81 ? 10.463 8.312 -19.852 1.00 90.56 81 GLY A O 1
ATOM 615 N N . GLU A 1 82 ? 11.786 7.338 -21.386 1.00 92.25 82 GLU A N 1
ATOM 616 C CA . GLU A 1 82 ? 11.021 6.085 -21.503 1.00 92.25 82 GLU A CA 1
ATOM 617 C C . GLU A 1 82 ? 11.324 5.061 -20.390 1.00 92.25 82 GLU A C 1
ATOM 619 O O . GLU A 1 82 ? 10.816 3.938 -20.420 1.00 92.25 82 GLU A O 1
ATOM 624 N N . GLU A 1 83 ? 12.170 5.416 -19.419 1.00 95.31 83 GLU A N 1
ATOM 625 C CA . GLU A 1 83 ? 12.580 4.527 -18.334 1.00 95.31 83 GLU A CA 1
ATOM 626 C C . GLU A 1 83 ? 12.070 5.024 -16.982 1.00 95.31 83 GLU A C 1
ATOM 628 O O . GLU A 1 83 ? 12.165 6.208 -16.650 1.00 95.31 83 GLU A O 1
ATOM 633 N N . SER A 1 84 ? 11.579 4.094 -16.165 1.00 97.31 84 SER A N 1
ATOM 634 C CA . SER A 1 84 ? 11.207 4.352 -14.775 1.00 97.31 84 SER A CA 1
ATOM 635 C C . SER A 1 84 ? 12.032 3.478 -13.840 1.00 97.31 84 SER A C 1
ATOM 637 O O . SER A 1 84 ? 12.154 2.269 -14.040 1.00 97.31 84 SER A O 1
ATOM 639 N N . THR A 1 85 ? 12.575 4.084 -12.790 1.00 96.81 85 THR A N 1
ATOM 640 C CA . THR A 1 85 ? 13.317 3.402 -11.730 1.00 96.81 85 THR A CA 1
ATOM 641 C C . THR A 1 85 ? 12.545 3.504 -10.423 1.00 96.81 85 THR A C 1
ATOM 643 O O . THR A 1 85 ? 12.360 4.590 -9.876 1.00 96.81 85 THR A O 1
ATOM 646 N N . LEU A 1 86 ? 12.085 2.356 -9.935 1.00 95.25 86 LEU A N 1
ATOM 647 C CA . LEU A 1 86 ? 11.412 2.178 -8.658 1.00 95.25 86 LEU A CA 1
ATOM 648 C C . LEU A 1 86 ? 12.446 1.747 -7.615 1.00 95.25 86 LEU A C 1
ATOM 650 O O . LEU A 1 86 ? 13.021 0.663 -7.716 1.00 95.25 86 LEU A O 1
ATOM 654 N N . THR A 1 87 ? 12.648 2.575 -6.598 1.00 92.12 87 THR A N 1
ATOM 655 C CA . THR A 1 87 ? 13.493 2.264 -5.444 1.00 92.12 87 THR A CA 1
ATOM 656 C C . THR A 1 87 ? 12.602 2.021 -4.240 1.00 92.12 87 THR A C 1
ATOM 658 O O . THR A 1 87 ? 11.829 2.883 -3.835 1.00 92.12 87 THR A O 1
ATOM 661 N N . VAL A 1 88 ? 12.711 0.841 -3.646 1.00 89.00 88 VAL A N 1
ATOM 662 C CA . VAL A 1 88 ? 11.964 0.470 -2.448 1.00 89.00 88 VAL A CA 1
ATOM 663 C C . VAL A 1 88 ? 12.947 0.213 -1.319 1.00 89.00 88 VAL A C 1
ATOM 665 O O . VAL A 1 88 ? 13.867 -0.596 -1.462 1.00 89.00 88 VAL A O 1
ATOM 668 N N . SER A 1 89 ? 12.769 0.886 -0.183 1.00 82.19 89 SER A N 1
ATOM 669 C CA . SER A 1 89 ? 13.590 0.635 1.001 1.00 82.19 89 SER A CA 1
ATOM 670 C C . SER A 1 89 ? 13.483 -0.838 1.387 1.00 82.19 89 SER A C 1
ATOM 672 O O . SER A 1 89 ? 12.400 -1.408 1.483 1.00 82.19 89 SER A O 1
ATOM 674 N N . GLY A 1 90 ? 14.619 -1.484 1.619 1.00 67.50 90 GLY A N 1
ATOM 675 C CA . GLY A 1 90 ? 14.674 -2.884 2.016 1.00 67.50 90 GLY A CA 1
ATOM 676 C C . GLY A 1 90 ? 14.011 -3.105 3.373 1.00 67.50 90 GLY A C 1
ATOM 677 O O . GLY A 1 90 ? 13.478 -4.181 3.619 1.00 67.50 90 GLY A O 1
ATOM 678 N N . THR A 1 91 ? 13.999 -2.099 4.243 1.00 69.94 91 THR A N 1
ATOM 679 C CA . THR A 1 91 ? 13.208 -2.082 5.479 1.00 69.94 91 THR A CA 1
ATOM 680 C C . THR A 1 91 ? 11.966 -1.224 5.282 1.00 69.94 91 THR A C 1
ATOM 682 O O . THR A 1 91 ? 11.986 -0.036 5.596 1.00 69.94 91 THR A O 1
ATOM 685 N N . ILE A 1 92 ? 10.888 -1.831 4.778 1.00 71.88 92 ILE A N 1
ATOM 686 C CA . ILE A 1 92 ? 9.548 -1.243 4.860 1.00 71.88 92 ILE A CA 1
ATOM 687 C C . ILE A 1 92 ? 8.948 -1.672 6.194 1.00 71.88 92 ILE A C 1
ATOM 689 O O . ILE A 1 92 ? 8.627 -2.844 6.390 1.00 71.88 92 ILE A O 1
ATOM 693 N N . ASN A 1 93 ? 8.793 -0.724 7.107 1.00 75.94 93 ASN A N 1
ATOM 694 C CA . ASN A 1 93 ? 7.952 -0.911 8.274 1.00 75.94 93 ASN A CA 1
ATOM 695 C C . ASN A 1 93 ? 6.518 -0.604 7.864 1.00 75.94 93 ASN A C 1
ATOM 697 O O . ASN A 1 93 ? 6.229 0.488 7.374 1.00 75.94 93 ASN A O 1
ATOM 701 N N . GLN A 1 94 ? 5.634 -1.578 8.044 1.00 79.06 94 GLN A N 1
ATOM 702 C CA . GLN A 1 94 ? 4.203 -1.352 7.921 1.00 79.06 94 GLN A CA 1
ATOM 703 C C . GLN A 1 94 ? 3.642 -1.133 9.318 1.00 79.06 94 GLN A C 1
ATOM 705 O O . GLN A 1 94 ? 3.836 -1.967 10.205 1.00 79.06 94 GLN A O 1
ATOM 710 N N . THR A 1 95 ? 2.946 -0.023 9.511 1.00 84.38 95 THR A N 1
ATOM 711 C CA . THR A 1 95 ? 2.194 0.244 10.733 1.00 84.38 95 THR A CA 1
ATOM 712 C C . THR A 1 95 ? 0.716 0.388 10.405 1.00 84.38 95 THR A C 1
ATOM 714 O O . THR A 1 95 ? 0.337 0.861 9.335 1.00 84.38 95 THR A O 1
ATOM 717 N N . LEU A 1 96 ? -0.137 -0.094 11.303 1.00 86.25 96 LEU A N 1
ATOM 718 C CA . LEU A 1 96 ? -1.574 0.124 11.260 1.00 86.25 96 LEU A CA 1
ATOM 719 C C . LEU A 1 96 ? -1.902 1.255 12.225 1.00 86.25 96 LEU A C 1
ATOM 721 O O . LEU A 1 96 ? -1.853 1.061 13.440 1.00 86.25 96 LEU A O 1
ATOM 725 N N . ASP A 1 97 ? -2.279 2.404 11.684 1.00 89.75 97 ASP A N 1
ATOM 726 C CA . ASP A 1 97 ? -2.876 3.465 12.479 1.00 89.75 97 ASP A CA 1
ATOM 727 C C . ASP A 1 97 ? -4.350 3.166 12.654 1.00 89.75 97 ASP A C 1
ATOM 729 O O . ASP A 1 97 ? -5.091 3.096 11.673 1.00 89.75 97 ASP A O 1
ATOM 733 N N . VAL A 1 98 ? -4.779 3.010 13.902 1.00 88.94 98 VAL A N 1
ATOM 734 C CA . VAL A 1 98 ? -6.182 2.818 14.253 1.00 88.94 98 VAL A CA 1
ATOM 735 C C . VAL A 1 98 ? -6.670 4.049 14.998 1.00 88.94 98 VAL A C 1
ATOM 737 O O . VAL A 1 98 ? -6.193 4.361 16.090 1.00 88.94 98 VAL A O 1
ATOM 740 N N . VAL A 1 99 ? -7.628 4.745 14.395 1.00 89.31 99 VAL A N 1
ATOM 741 C CA . VAL A 1 99 ? -8.322 5.886 14.991 1.00 89.31 99 VAL A CA 1
ATOM 742 C C . VAL A 1 99 ? -9.649 5.395 15.537 1.00 89.31 99 VAL A C 1
ATOM 744 O O . VAL A 1 99 ? -10.484 4.885 14.785 1.00 89.31 99 VAL A O 1
ATOM 747 N N . VAL A 1 100 ? -9.848 5.575 16.835 1.00 87.75 100 VAL A N 1
ATOM 748 C CA . VAL A 1 100 ? -11.124 5.331 17.503 1.00 87.75 100 VAL A CA 1
ATOM 749 C C . VAL A 1 100 ? -11.743 6.682 17.811 1.00 87.75 100 VAL A C 1
ATOM 751 O O . VAL A 1 100 ? -11.078 7.567 18.346 1.00 87.75 100 VAL A O 1
ATOM 754 N N . THR A 1 101 ? -12.996 6.868 17.415 1.00 87.31 101 THR A N 1
ATOM 755 C CA . THR A 1 101 ? -13.767 8.085 17.667 1.00 87.31 101 THR A CA 1
ATOM 756 C C . THR A 1 101 ? -15.026 7.729 18.433 1.00 87.31 101 THR A C 1
ATOM 758 O O . THR A 1 101 ? -15.864 6.986 17.917 1.00 87.31 101 THR A O 1
ATOM 761 N N . ASP A 1 102 ? -15.161 8.305 19.621 1.00 84.19 102 ASP A N 1
ATOM 762 C CA . ASP A 1 102 ? -16.341 8.201 20.465 1.00 84.19 102 ASP A CA 1
ATOM 763 C C . ASP A 1 102 ? -17.177 9.468 20.296 1.00 84.19 102 ASP A C 1
ATOM 765 O O . ASP A 1 102 ? -16.706 10.578 20.558 1.00 84.19 102 ASP A O 1
ATOM 769 N N . ALA A 1 103 ? -18.409 9.306 19.820 1.00 79.94 103 ALA A N 1
ATOM 770 C CA . ALA A 1 103 ? -19.370 10.392 19.675 1.00 79.94 103 ALA A CA 1
ATOM 771 C C . ALA A 1 103 ? -20.401 10.355 20.809 1.00 79.94 103 ALA A C 1
ATOM 773 O O . ALA A 1 103 ? -20.943 9.291 21.135 1.00 79.94 103 ALA A O 1
ATOM 774 N N . PHE A 1 104 ? -20.686 11.532 21.367 1.00 78.00 104 PHE A N 1
ATOM 775 C CA . PHE A 1 104 ? -21.638 11.746 22.452 1.00 78.00 104 PHE A CA 1
ATOM 776 C C . PHE A 1 104 ? -22.683 12.767 22.023 1.00 78.00 104 PHE A C 1
ATOM 778 O O . PHE A 1 104 ? -22.342 13.846 21.533 1.00 78.00 104 PHE A O 1
ATOM 785 N N . SER A 1 105 ? -23.950 12.438 22.256 1.00 67.19 105 SER A N 1
ATOM 786 C CA . SER A 1 105 ? -25.036 13.407 22.179 1.00 67.19 105 SER A CA 1
ATOM 787 C C . SER A 1 105 ? -25.193 14.049 23.553 1.00 67.19 105 SER A C 1
ATOM 789 O O . SER A 1 105 ? -25.482 13.364 24.532 1.00 67.19 105 SER A O 1
ATOM 791 N N . LEU A 1 106 ? -24.945 15.353 23.630 1.00 67.38 106 LEU A N 1
ATOM 792 C CA . LEU A 1 106 ? -25.304 16.159 24.794 1.00 67.38 106 LEU A CA 1
ATOM 793 C C . LEU A 1 106 ? -26.753 16.645 24.620 1.00 67.38 106 LEU A C 1
ATOM 795 O O . LEU A 1 106 ? -27.238 16.731 23.499 1.00 67.38 106 LEU A O 1
ATOM 799 N N . ASP A 1 107 ? -27.435 17.001 25.712 1.00 69.38 107 ASP A N 1
ATOM 800 C CA . ASP A 1 107 ? -28.795 17.584 25.669 1.00 69.38 107 ASP A CA 1
ATOM 801 C C . ASP A 1 107 ? -28.846 18.969 24.977 1.00 69.38 107 ASP A C 1
ATOM 803 O O . ASP A 1 107 ? -29.909 19.550 24.774 1.00 69.38 107 ASP A O 1
ATOM 807 N N . SER A 1 108 ? -27.684 19.516 24.619 1.00 63.59 108 SER A N 1
ATOM 808 C CA . SER A 1 108 ? -27.515 20.663 23.727 1.00 63.59 108 SER A CA 1
ATOM 809 C C . SER A 1 108 ? -27.407 20.200 22.271 1.00 63.59 108 SER A C 1
ATOM 811 O O . SER A 1 108 ? -26.781 19.173 22.039 1.00 63.59 108 SER A O 1
ATOM 813 N N . ASP A 1 109 ? -27.871 20.994 21.296 1.00 65.75 109 ASP A N 1
ATOM 814 C CA . ASP A 1 109 ? -27.689 20.793 19.835 1.00 65.75 109 ASP A CA 1
ATOM 815 C C . ASP A 1 109 ? -26.204 20.824 19.359 1.00 65.75 109 ASP A C 1
ATOM 817 O O . ASP A 1 109 ? -25.870 21.347 18.297 1.00 65.75 109 ASP A O 1
ATOM 821 N N . VAL A 1 110 ? -25.271 20.313 20.161 1.00 67.56 110 VAL A N 1
ATOM 822 C CA . VAL A 1 110 ? -23.828 20.309 19.939 1.00 67.56 110 VAL A CA 1
ATOM 823 C C . VAL A 1 110 ? -23.336 18.865 19.959 1.00 67.56 110 VAL A C 1
ATOM 825 O O . VAL A 1 110 ? -23.190 18.252 21.019 1.00 67.56 110 VAL A O 1
ATOM 828 N N . ASP A 1 111 ? -23.030 18.340 18.775 1.00 71.12 111 ASP A N 1
ATOM 829 C CA . ASP A 1 111 ? -22.350 17.056 18.630 1.00 71.12 111 ASP A CA 1
ATOM 830 C C . ASP A 1 111 ? -20.909 17.170 19.140 1.00 71.12 111 ASP A C 1
ATOM 832 O O . ASP A 1 111 ? -20.115 17.974 18.646 1.00 71.12 111 ASP A O 1
ATOM 836 N N . THR A 1 112 ? -20.554 16.344 20.126 1.00 78.50 112 THR A N 1
ATOM 837 C CA . THR A 1 112 ? -19.193 16.296 20.674 1.00 78.50 112 THR A CA 1
ATOM 838 C C . THR A 1 112 ? -18.566 14.940 20.380 1.00 78.50 112 THR A C 1
ATOM 840 O O . THR A 1 112 ? -19.206 13.898 20.528 1.00 78.50 112 THR A O 1
ATOM 843 N N . SER A 1 113 ? -17.296 14.935 19.972 1.00 83.81 113 SER A N 1
ATOM 844 C CA . SER A 1 113 ? -16.543 13.700 19.755 1.00 83.81 113 SER A CA 1
ATOM 845 C C . SER A 1 113 ? -15.146 13.781 20.348 1.00 83.81 113 SER A C 1
ATOM 847 O O . SER A 1 113 ? -14.531 14.847 20.390 1.00 83.81 113 SER A O 1
ATOM 849 N N . VAL A 1 114 ? -14.653 12.638 20.815 1.00 85.12 114 VAL A N 1
ATOM 850 C CA . VAL A 1 114 ? -13.274 12.460 21.267 1.00 85.12 114 VAL A CA 1
ATOM 851 C C . VAL A 1 114 ? -12.648 11.377 20.407 1.00 85.12 114 VAL A C 1
ATOM 853 O O . VAL A 1 114 ? -13.234 10.314 20.217 1.00 85.12 114 VAL A O 1
ATOM 856 N N . SER A 1 115 ? -11.460 11.644 19.871 1.00 88.19 115 SER A N 1
ATOM 857 C CA . SER A 1 115 ? -10.713 10.671 19.079 1.00 88.19 115 SER A CA 1
ATOM 858 C C . SER A 1 115 ? -9.345 10.403 19.678 1.00 88.19 115 SER A C 1
ATOM 860 O O . SER A 1 115 ? -8.651 11.343 20.070 1.00 88.19 115 SER A O 1
ATOM 862 N N . TYR A 1 116 ? -8.922 9.144 19.659 1.00 88.06 116 TYR A N 1
ATOM 863 C CA . TYR A 1 116 ? -7.540 8.764 19.919 1.00 88.06 116 TYR A CA 1
ATOM 864 C C . TYR A 1 116 ? -7.013 7.882 18.789 1.00 88.06 116 TYR A C 1
ATOM 866 O O . TYR A 1 116 ? -7.754 7.108 18.179 1.00 88.06 116 TYR A O 1
ATOM 874 N N . THR A 1 117 ? -5.716 8.003 18.523 1.00 91.12 117 THR A N 1
ATOM 875 C CA . THR A 1 117 ? -5.011 7.209 17.515 1.00 91.12 117 THR A CA 1
ATOM 876 C C . THR A 1 117 ? -4.007 6.310 18.211 1.00 91.12 117 THR A C 1
ATOM 878 O O . THR A 1 117 ? -3.275 6.764 19.092 1.00 91.12 117 THR A O 1
ATOM 881 N N . LYS A 1 118 ? -3.956 5.042 17.809 1.00 89.88 118 LYS A N 1
ATOM 882 C CA . LYS A 1 118 ? -2.947 4.088 18.261 1.00 89.88 118 LYS A CA 1
ATOM 883 C C . LYS A 1 118 ? -2.308 3.405 17.062 1.00 89.88 118 LYS A C 1
ATOM 885 O O . LYS A 1 118 ? -3.008 2.965 16.155 1.00 89.88 118 LYS A O 1
ATOM 890 N N . GLU A 1 119 ? -0.986 3.322 17.089 1.00 90.06 119 GLU A N 1
ATOM 891 C CA . GLU A 1 119 ? -0.189 2.684 16.049 1.00 90.06 119 GLU A CA 1
ATOM 892 C C . GLU A 1 119 ? 0.142 1.237 16.446 1.00 90.06 119 GLU A C 1
ATOM 894 O O . GLU A 1 119 ? 0.486 0.956 17.599 1.00 90.06 119 GLU A O 1
ATOM 899 N N . TYR A 1 120 ? 0.036 0.312 15.492 1.00 87.25 120 TYR A N 1
ATOM 900 C CA . TYR A 1 120 ? 0.386 -1.098 15.663 1.00 87.25 120 TYR A CA 1
ATOM 901 C C . TYR A 1 120 ? 1.408 -1.514 14.608 1.00 87.25 120 TYR A C 1
ATOM 903 O O . TYR A 1 120 ? 1.149 -1.392 13.414 1.00 87.25 120 TYR A O 1
ATOM 911 N N . SER A 1 121 ? 2.551 -2.059 15.028 1.00 85.00 121 SER A N 1
ATOM 912 C CA . SER A 1 121 ? 3.532 -2.608 14.086 1.00 85.00 121 SER A CA 1
ATOM 913 C C . SER A 1 121 ? 2.997 -3.880 13.423 1.00 85.00 121 SER A C 1
ATOM 915 O O . SER A 1 121 ? 2.557 -4.812 14.103 1.00 85.00 121 SER A O 1
ATOM 917 N N . LEU A 1 122 ? 3.034 -3.916 12.092 1.00 78.25 122 LEU A N 1
ATOM 918 C CA . LEU A 1 122 ? 2.604 -5.049 11.275 1.00 78.25 122 LEU A CA 1
ATOM 919 C C . LEU A 1 122 ? 3.785 -5.864 10.737 1.00 78.25 122 LEU A C 1
ATOM 921 O O . LEU A 1 122 ? 3.579 -6.968 10.233 1.00 78.25 122 LEU A O 1
ATOM 925 N N . THR A 1 123 ? 5.019 -5.381 10.842 1.00 68.44 123 THR A N 1
ATOM 926 C CA . THR A 1 123 ? 6.176 -6.048 10.239 1.00 68.44 123 THR A CA 1
ATOM 927 C C . THR A 1 123 ? 6.498 -7.355 10.965 1.00 68.44 123 THR A C 1
ATOM 929 O O . THR A 1 123 ? 6.769 -7.358 12.163 1.00 68.44 123 THR A O 1
ATOM 932 N N . ASP A 1 124 ? 6.472 -8.469 10.231 1.00 53.06 124 ASP A N 1
ATOM 933 C CA . ASP A 1 124 ? 7.038 -9.745 10.672 1.00 53.06 124 ASP A CA 1
ATOM 934 C C . ASP A 1 124 ? 8.327 -9.997 9.875 1.00 53.06 124 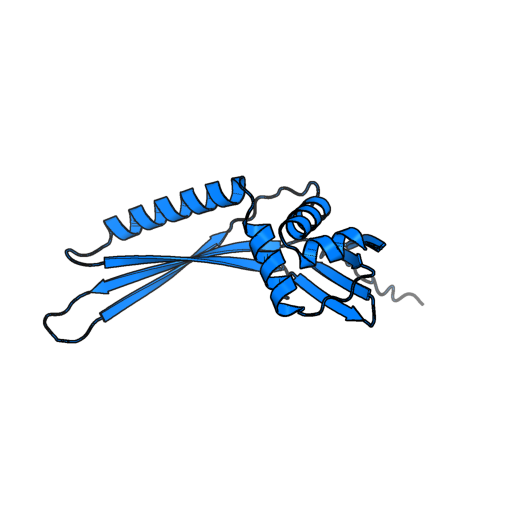ASP A C 1
ATOM 936 O O . ASP A 1 124 ? 8.413 -9.669 8.689 1.00 53.06 124 ASP A O 1
ATOM 940 N N . HIS A 1 125 ? 9.362 -10.509 10.536 1.00 49.03 125 HIS A N 1
ATOM 941 C CA . HIS A 1 125 ? 10.744 -10.606 10.045 1.00 49.03 125 HIS A CA 1
ATOM 942 C C . HIS A 1 125 ? 10.936 -11.675 8.943 1.00 49.03 125 HIS A C 1
ATOM 944 O O . HIS A 1 125 ? 11.777 -12.564 9.062 1.00 49.03 125 HIS A O 1
ATOM 950 N N . GLN A 1 126 ? 10.189 -11.620 7.840 1.00 45.00 126 GLN A N 1
ATOM 951 C CA . GLN A 1 126 ? 10.324 -12.570 6.730 1.00 45.00 126 GLN A CA 1
ATOM 952 C C . GLN A 1 126 ? 11.151 -11.951 5.596 1.00 45.00 126 GLN A C 1
ATOM 954 O O . GLN A 1 126 ? 10.671 -11.266 4.696 1.00 45.00 126 GLN A O 1
ATOM 959 N N . SER A 1 127 ? 12.457 -12.191 5.682 1.00 49.28 127 SER A N 1
ATOM 960 C CA . SER A 1 127 ? 13.509 -11.716 4.775 1.00 49.28 127 SER A CA 1
ATOM 961 C C . SER A 1 127 ? 13.596 -12.484 3.446 1.00 49.28 127 SER A C 1
ATOM 963 O O . SER A 1 127 ? 14.475 -12.193 2.636 1.00 49.28 127 SER A O 1
ATOM 965 N N . ALA A 1 128 ? 12.731 -13.469 3.194 1.00 44.00 128 ALA A N 1
ATOM 966 C CA . ALA A 1 128 ? 12.830 -14.329 2.020 1.00 44.00 128 ALA A CA 1
ATOM 967 C C . ALA A 1 128 ? 11.928 -13.823 0.881 1.00 44.00 128 ALA A C 1
ATOM 969 O O . ALA A 1 128 ? 10.721 -14.037 0.865 1.00 44.00 128 ALA A O 1
ATOM 970 N N . SER A 1 129 ? 12.580 -13.180 -0.094 1.00 60.91 129 SER A N 1
ATOM 971 C CA . SER A 1 129 ? 12.057 -12.698 -1.383 1.00 60.91 129 SER A CA 1
ATOM 972 C C . SER A 1 129 ? 11.325 -11.345 -1.395 1.00 60.91 129 SER A C 1
ATOM 974 O O . SER A 1 129 ? 10.321 -11.149 -2.068 1.00 60.91 129 SER A O 1
ATOM 976 N N . ARG A 1 130 ? 11.908 -10.334 -0.740 1.00 72.62 130 ARG A N 1
ATOM 977 C CA . ARG A 1 130 ? 11.422 -8.939 -0.807 1.00 72.62 130 ARG A CA 1
ATOM 978 C C . ARG A 1 130 ? 11.209 -8.425 -2.245 1.00 72.62 130 ARG A C 1
ATOM 980 O O . ARG A 1 130 ? 10.242 -7.712 -2.485 1.00 72.62 130 ARG A O 1
ATOM 987 N N . ILE A 1 131 ? 12.048 -8.840 -3.203 1.00 79.75 131 ILE A N 1
ATOM 988 C CA . ILE A 1 131 ? 11.829 -8.565 -4.636 1.00 79.75 131 ILE A CA 1
ATOM 989 C C . ILE A 1 131 ? 10.530 -9.221 -5.121 1.00 79.75 131 ILE A C 1
ATOM 991 O O . ILE A 1 131 ? 9.695 -8.543 -5.703 1.00 79.75 131 ILE A O 1
ATOM 995 N N . VAL A 1 132 ? 10.320 -10.513 -4.853 1.00 81.94 132 VAL A N 1
ATOM 996 C CA . VAL A 1 132 ? 9.117 -11.249 -5.287 1.00 81.94 132 VAL A CA 1
ATOM 997 C C . VAL A 1 132 ? 7.849 -10.635 -4.702 1.00 81.94 132 VAL A C 1
ATOM 999 O O . VAL A 1 132 ? 6.848 -10.555 -5.409 1.00 81.94 132 VAL A O 1
ATOM 1002 N N . ASN A 1 133 ? 7.891 -10.139 -3.464 1.00 82.38 133 ASN A N 1
ATOM 1003 C CA . ASN A 1 133 ? 6.759 -9.433 -2.863 1.00 82.38 133 ASN A CA 1
ATOM 1004 C C . ASN A 1 133 ? 6.438 -8.134 -3.612 1.00 82.38 133 ASN A C 1
ATOM 1006 O O . ASN A 1 133 ? 5.275 -7.885 -3.919 1.00 82.38 133 ASN A O 1
ATOM 1010 N N . ILE A 1 134 ? 7.453 -7.336 -3.964 1.00 87.75 134 ILE A N 1
ATOM 1011 C CA . ILE A 1 134 ? 7.255 -6.105 -4.745 1.00 87.75 134 ILE A CA 1
ATOM 1012 C C . ILE A 1 134 ? 6.731 -6.436 -6.146 1.00 87.75 134 ILE A C 1
ATOM 1014 O O . ILE A 1 134 ? 5.756 -5.834 -6.580 1.00 87.75 134 ILE A O 1
ATOM 1018 N N . LEU A 1 135 ? 7.307 -7.427 -6.834 1.00 89.81 135 LEU A N 1
ATOM 1019 C CA . LEU A 1 135 ? 6.837 -7.854 -8.158 1.00 89.81 135 LEU A CA 1
ATOM 1020 C C . LEU A 1 135 ? 5.401 -8.403 -8.109 1.00 89.81 135 LEU A C 1
ATOM 1022 O O . LEU A 1 135 ? 4.591 -8.123 -8.989 1.00 89.81 135 LEU A O 1
ATOM 1026 N N . SER A 1 136 ? 5.050 -9.153 -7.063 1.00 88.50 136 SER A N 1
ATOM 1027 C CA . SER A 1 136 ? 3.681 -9.647 -6.864 1.00 88.50 136 SER A CA 1
ATOM 1028 C C . SER A 1 136 ? 2.705 -8.497 -6.613 1.00 88.50 136 SER A C 1
ATOM 1030 O O . SER A 1 136 ? 1.620 -8.484 -7.191 1.00 88.50 136 SER A O 1
ATOM 1032 N N . ALA A 1 137 ? 3.105 -7.500 -5.820 1.00 89.62 137 ALA A N 1
ATOM 1033 C CA . ALA A 1 137 ? 2.313 -6.296 -5.588 1.00 89.62 137 ALA A CA 1
ATOM 1034 C C . ALA A 1 137 ? 2.145 -5.460 -6.871 1.00 89.62 137 ALA A C 1
ATOM 1036 O O . ALA A 1 137 ? 1.048 -4.989 -7.150 1.00 89.62 137 ALA A O 1
ATOM 1037 N N . LEU A 1 138 ? 3.184 -5.336 -7.705 1.00 94.19 138 LEU A N 1
ATOM 1038 C CA . LEU A 1 138 ? 3.094 -4.677 -9.015 1.00 94.19 138 LEU A CA 1
ATOM 1039 C C . LEU A 1 138 ? 2.069 -5.356 -9.931 1.00 94.19 138 LEU A C 1
ATOM 1041 O O . LEU A 1 138 ? 1.296 -4.684 -10.612 1.00 94.19 138 LEU A O 1
ATOM 1045 N N . LYS A 1 139 ? 1.990 -6.688 -9.905 1.00 94.06 139 LYS A N 1
ATOM 1046 C CA . LYS A 1 139 ? 1.017 -7.452 -10.703 1.00 94.06 139 LYS A CA 1
ATOM 1047 C C . LYS A 1 139 ? -0.437 -7.261 -10.266 1.00 94.06 139 LYS A C 1
ATOM 1049 O O . LYS A 1 139 ? -1.337 -7.641 -11.018 1.00 94.06 139 LYS A O 1
ATOM 1054 N N . ALA A 1 140 ? -0.690 -6.675 -9.096 1.00 92.25 140 ALA A N 1
ATOM 1055 C CA . ALA A 1 140 ? -2.041 -6.469 -8.581 1.00 92.25 140 ALA A CA 1
ATOM 1056 C C . ALA A 1 140 ? -2.782 -5.296 -9.253 1.00 92.25 140 ALA A C 1
ATOM 1058 O O . ALA A 1 140 ? -4.009 -5.248 -9.198 1.00 92.25 140 ALA A O 1
ATOM 1059 N N . PHE A 1 141 ? -2.079 -4.389 -9.944 1.00 95.25 141 PHE A N 1
ATOM 1060 C CA . PHE A 1 141 ? -2.682 -3.221 -10.595 1.00 95.25 141 PHE A CA 1
ATOM 1061 C C . PHE A 1 141 ? -2.129 -2.984 -12.006 1.00 95.25 141 PHE A C 1
ATOM 1063 O O . PHE A 1 141 ? -1.011 -3.371 -12.332 1.00 95.25 141 PHE A O 1
ATOM 1070 N N . ASP A 1 142 ? -2.926 -2.367 -12.881 1.00 96.06 142 ASP A N 1
ATOM 1071 C CA . ASP A 1 142 ? -2.646 -2.360 -14.326 1.00 96.06 142 ASP A CA 1
ATOM 1072 C C . ASP A 1 142 ? -1.361 -1.624 -14.711 1.00 96.06 142 ASP A C 1
ATOM 1074 O O . ASP A 1 142 ? -0.598 -2.112 -15.542 1.00 96.06 142 ASP A O 1
ATOM 1078 N N . GLU A 1 143 ? -1.090 -0.480 -14.086 1.00 95.56 143 GLU A N 1
ATOM 1079 C CA . GLU A 1 143 ? 0.144 0.270 -14.335 1.00 95.56 143 GLU A CA 1
ATOM 1080 C C . GLU A 1 143 ? 1.383 -0.504 -13.846 1.00 95.56 143 GLU A C 1
ATOM 1082 O O . GLU A 1 143 ? 2.417 -0.514 -14.512 1.00 95.56 143 GLU A O 1
ATOM 1087 N N . GLY A 1 144 ? 1.261 -1.230 -12.730 1.00 96.25 144 GLY A N 1
ATOM 1088 C CA . GLY A 1 144 ? 2.318 -2.079 -12.184 1.00 96.25 144 GLY A CA 1
ATOM 1089 C C . GLY A 1 144 ? 2.604 -3.301 -13.057 1.00 96.25 144 GLY A C 1
ATOM 1090 O O . GLY A 1 144 ? 3.766 -3.639 -13.260 1.00 96.25 144 GLY A O 1
ATOM 1091 N N . LYS A 1 145 ? 1.577 -3.906 -13.673 1.00 97.25 145 LYS A N 1
ATOM 1092 C CA . LYS A 1 145 ? 1.754 -4.984 -14.665 1.00 97.25 145 LYS A CA 1
ATOM 1093 C C . LYS A 1 145 ? 2.557 -4.513 -15.874 1.00 97.25 145 LYS A C 1
ATOM 1095 O O . LYS A 1 145 ? 3.411 -5.246 -16.355 1.00 97.25 145 LYS A O 1
ATOM 1100 N N . LYS A 1 146 ? 2.291 -3.306 -16.387 1.00 96.88 146 LYS A N 1
ATOM 1101 C CA . LYS A 1 146 ? 3.055 -2.751 -17.519 1.00 96.88 146 LYS A CA 1
ATOM 1102 C C . LYS A 1 146 ? 4.514 -2.514 -17.139 1.00 96.88 146 LYS A C 1
ATOM 1104 O O . LYS A 1 146 ? 5.397 -2.888 -17.904 1.00 96.88 146 LYS A O 1
ATOM 1109 N N . PHE A 1 147 ? 4.746 -1.960 -15.948 1.00 97.62 147 PHE A N 1
ATOM 1110 C CA . PHE A 1 147 ? 6.087 -1.779 -15.403 1.00 97.62 147 PHE A CA 1
ATOM 1111 C C . PHE A 1 147 ? 6.832 -3.121 -15.282 1.00 97.62 147 PHE A C 1
ATOM 1113 O O . PHE A 1 147 ? 7.948 -3.243 -15.780 1.00 97.62 147 PHE A O 1
ATOM 1120 N N . ASP A 1 148 ? 6.213 -4.141 -14.680 1.00 96.50 148 ASP A N 1
ATOM 1121 C CA . ASP A 1 148 ? 6.794 -5.484 -14.512 1.00 96.50 148 ASP A CA 1
ATOM 1122 C C . ASP A 1 148 ? 7.065 -6.180 -15.858 1.00 96.50 148 ASP A C 1
ATOM 1124 O O . ASP A 1 148 ? 8.122 -6.771 -16.059 1.00 96.50 148 ASP A O 1
ATOM 1128 N N . ASN A 1 149 ? 6.161 -6.043 -16.830 1.00 96.75 149 ASN A N 1
ATOM 1129 C CA . ASN A 1 149 ? 6.327 -6.634 -18.161 1.00 96.75 149 ASN A CA 1
ATOM 1130 C C . ASN A 1 149 ? 7.503 -6.040 -18.957 1.00 96.75 149 ASN A C 1
ATOM 1132 O O . ASN A 1 149 ? 8.021 -6.704 -19.854 1.00 96.75 149 ASN A O 1
ATOM 1136 N N . ALA A 1 150 ? 7.903 -4.801 -18.659 1.00 96.94 150 ALA A N 1
ATOM 1137 C CA . ALA A 1 150 ? 9.022 -4.109 -19.301 1.00 96.94 150 ALA A CA 1
ATOM 1138 C C . ALA A 1 150 ? 10.265 -4.019 -18.394 1.00 96.94 150 ALA A C 1
ATOM 1140 O O . ALA A 1 150 ? 11.144 -3.184 -18.625 1.00 96.94 150 ALA A O 1
ATOM 1141 N N . LEU A 1 151 ? 10.338 -4.854 -17.352 1.00 96.50 151 LEU A N 1
ATOM 1142 C CA . LEU A 1 151 ? 11.432 -4.855 -16.387 1.00 96.50 151 LEU A CA 1
ATOM 1143 C C . LEU A 1 151 ? 12.778 -5.161 -17.065 1.00 96.50 151 LEU A C 1
ATOM 1145 O O . LEU A 1 151 ? 12.935 -6.164 -17.760 1.00 96.50 151 LEU A O 1
ATOM 1149 N N . ILE A 1 152 ? 13.754 -4.286 -16.836 1.00 96.00 152 ILE A N 1
ATOM 1150 C CA . ILE A 1 152 ? 15.134 -4.399 -17.318 1.00 96.00 152 ILE A CA 1
ATOM 1151 C C . ILE A 1 152 ? 16.005 -5.075 -16.254 1.00 96.00 152 ILE A C 1
ATOM 1153 O O . ILE A 1 152 ? 16.761 -5.992 -16.571 1.00 96.00 152 ILE A O 1
ATOM 1157 N N . SER A 1 153 ? 15.914 -4.626 -14.997 1.00 93.62 153 SER A N 1
ATOM 1158 C CA . SER A 1 153 ? 16.713 -5.168 -13.894 1.00 93.62 153 SER A CA 1
ATOM 1159 C C . SER A 1 153 ? 15.975 -5.143 -12.557 1.00 93.62 153 SER A C 1
ATOM 1161 O O . SER A 1 153 ? 15.018 -4.388 -12.361 1.00 93.62 153 SER A O 1
ATOM 1163 N N . ALA A 1 154 ? 16.433 -5.999 -11.642 1.00 91.75 154 ALA A N 1
ATOM 1164 C CA . ALA A 1 154 ? 15.954 -6.089 -10.273 1.00 91.75 154 ALA A CA 1
ATOM 1165 C C . ALA A 1 154 ? 17.121 -6.387 -9.331 1.00 91.75 154 ALA A C 1
ATOM 1167 O O . ALA A 1 154 ? 17.572 -7.528 -9.227 1.00 91.75 154 ALA A O 1
ATOM 1168 N N . ASP A 1 155 ? 17.591 -5.356 -8.639 1.00 89.00 155 ASP A N 1
ATOM 1169 C CA . ASP A 1 155 ? 18.837 -5.392 -7.883 1.00 89.00 155 ASP A CA 1
ATOM 1170 C C . ASP A 1 155 ? 18.604 -5.111 -6.396 1.00 89.0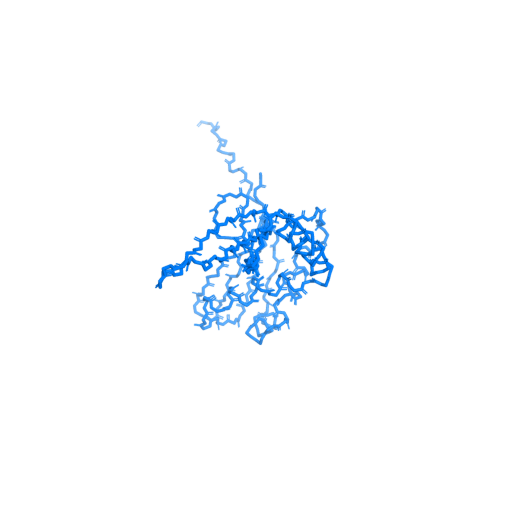0 155 ASP A C 1
ATOM 1172 O O . ASP A 1 155 ? 17.809 -4.250 -6.014 1.00 89.00 155 ASP A O 1
ATOM 1176 N N . LEU A 1 156 ? 19.341 -5.820 -5.540 1.00 86.38 156 LEU A N 1
ATOM 1177 C CA . LEU A 1 156 ? 19.483 -5.485 -4.124 1.00 86.38 156 LEU A CA 1
ATOM 1178 C C . LEU A 1 156 ? 20.727 -4.614 -3.964 1.00 86.38 156 LEU A C 1
ATOM 1180 O O . LEU A 1 156 ? 21.843 -5.091 -4.163 1.00 86.38 156 LEU A O 1
ATOM 1184 N N . LYS A 1 157 ? 20.544 -3.351 -3.581 1.00 83.31 157 LYS A N 1
ATOM 1185 C CA . LYS A 1 157 ? 21.647 -2.458 -3.226 1.00 83.31 157 LYS A CA 1
ATOM 1186 C C . LYS A 1 157 ? 21.789 -2.410 -1.714 1.00 83.31 157 LYS A C 1
ATOM 1188 O O . LYS A 1 157 ? 20.804 -2.293 -0.993 1.00 83.31 157 LYS A O 1
ATOM 1193 N N . SER A 1 158 ? 23.015 -2.505 -1.230 1.00 77.69 158 SER A N 1
ATOM 1194 C CA . SER A 1 158 ? 23.368 -2.187 0.150 1.00 77.69 158 SER A CA 1
ATOM 1195 C C . SER A 1 158 ? 24.194 -0.914 0.126 1.00 77.69 158 SER A C 1
ATOM 1197 O O . SER A 1 158 ? 25.178 -0.870 -0.617 1.00 77.69 158 SER A O 1
ATOM 1199 N N . ASP A 1 159 ? 23.839 0.079 0.938 1.00 63.44 159 ASP A N 1
ATOM 1200 C CA . ASP A 1 159 ? 24.714 1.224 1.178 1.00 63.44 159 ASP A CA 1
ATOM 1201 C C . ASP A 1 159 ? 25.967 0.701 1.890 1.00 63.44 159 ASP A C 1
ATOM 1203 O O . ASP A 1 159 ? 25.991 0.519 3.113 1.00 63.44 159 ASP A O 1
ATOM 1207 N N . ALA A 1 160 ? 27.003 0.379 1.115 1.00 49.97 160 ALA A N 1
ATOM 1208 C CA . ALA A 1 160 ? 28.334 0.220 1.659 1.00 49.97 160 ALA A CA 1
ATOM 1209 C C . ALA A 1 160 ? 28.724 1.593 2.207 1.00 49.97 160 ALA A C 1
ATOM 1211 O O . ALA A 1 160 ? 28.667 2.580 1.475 1.00 49.97 160 ALA A O 1
ATOM 1212 N N . GLN A 1 161 ? 29.088 1.668 3.491 1.00 43.97 161 GLN A N 1
ATOM 1213 C CA . GLN A 1 161 ? 29.799 2.843 3.978 1.00 43.97 161 GLN A CA 1
ATOM 1214 C C . GLN A 1 161 ? 31.005 3.024 3.064 1.00 43.97 161 GLN A C 1
ATOM 1216 O O . GLN A 1 161 ? 31.895 2.170 3.042 1.00 43.97 161 GLN A O 1
ATOM 1221 N N . GLU A 1 162 ? 31.002 4.115 2.306 1.00 41.53 162 GLU A N 1
ATOM 1222 C CA . GLU A 1 162 ? 32.193 4.663 1.691 1.00 41.53 162 GLU A CA 1
ATOM 1223 C C . GLU A 1 162 ? 33.162 4.895 2.851 1.00 41.53 162 GLU A C 1
ATOM 1225 O O . GLU A 1 162 ? 33.057 5.842 3.629 1.00 41.53 162 GLU A O 1
ATOM 1230 N N . SER A 1 163 ? 34.019 3.905 3.084 1.00 39.34 163 SER A N 1
ATOM 1231 C CA . SER A 1 163 ? 35.151 4.063 3.968 1.00 39.34 163 SER A CA 1
ATOM 1232 C C . SER A 1 163 ? 36.061 4.985 3.184 1.00 39.34 163 SER A C 1
ATOM 1234 O O . SER A 1 163 ? 36.768 4.523 2.290 1.00 39.34 163 SER A O 1
ATOM 1236 N N . GLU A 1 164 ? 35.978 6.288 3.458 1.00 41.66 164 GLU A N 1
ATOM 1237 C CA . GLU A 1 164 ? 37.055 7.224 3.164 1.00 41.66 164 GLU A CA 1
ATOM 1238 C C . GLU A 1 164 ? 38.312 6.653 3.820 1.00 41.66 164 GLU A C 1
ATOM 1240 O O . GLU A 1 164 ? 38.629 6.900 4.985 1.00 41.66 164 GLU A O 1
ATOM 1245 N N . ASN A 1 165 ? 39.013 5.812 3.066 1.00 41.22 165 ASN A N 1
ATOM 1246 C CA . ASN A 1 165 ? 40.357 5.403 3.375 1.00 41.22 165 ASN A CA 1
ATOM 1247 C C . ASN A 1 165 ? 41.216 6.637 3.108 1.00 41.22 165 ASN A C 1
ATOM 1249 O O . ASN A 1 165 ? 41.741 6.839 2.015 1.00 41.22 165 ASN A O 1
ATOM 1253 N N . THR A 1 166 ? 41.283 7.504 4.112 1.00 50.25 166 THR A N 1
ATOM 1254 C CA . THR A 1 166 ? 42.337 8.499 4.251 1.00 50.25 166 THR A CA 1
ATOM 1255 C C . THR A 1 166 ? 43.642 7.728 4.408 1.00 50.25 166 THR A C 1
ATOM 1257 O O . THR A 1 166 ? 44.035 7.330 5.500 1.00 50.25 166 THR A O 1
ATOM 1260 N N . ALA A 1 167 ? 44.289 7.453 3.281 1.00 49.84 167 ALA A N 1
ATOM 1261 C CA . ALA A 1 167 ? 45.605 6.847 3.235 1.00 49.84 167 ALA A CA 1
ATOM 1262 C C . ALA A 1 167 ? 46.448 7.570 2.181 1.00 49.84 167 ALA A C 1
ATOM 1264 O O . ALA A 1 167 ? 46.225 7.389 0.984 1.00 49.84 167 ALA A O 1
ATOM 1265 N N . GLY A 1 168 ? 47.428 8.347 2.652 1.00 37.94 168 GLY A N 1
ATOM 1266 C CA . GLY A 1 168 ? 48.564 8.831 1.862 1.00 37.94 168 GLY A CA 1
ATOM 1267 C C . GLY A 1 168 ? 48.818 10.317 1.978 1.00 37.94 168 GLY A C 1
ATOM 1268 O O . GLY A 1 168 ? 48.456 11.020 1.015 1.00 37.94 168 GLY A O 1
#